Protein AF-A0A401WFQ1-F1 (afdb_monomer)

Radius of gyration: 13.92 Å; Cα contacts (8 Å, |Δi|>4): 142; chains: 1; bounding box: 30×36×36 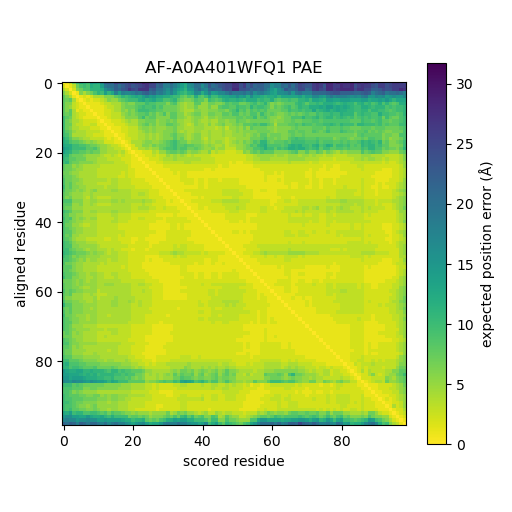Å

Secondary structure (DSSP, 8-state):
----HHHHHHS--GGGS-TT--SS-EEEEEETT-SSS-HHHHHHHHTTSSSEEEEEETT--S-HHHHSHHHHHHHHHHHHTT---TTBTTEEEEE----

Foldseek 3Di:
DPCDPVNCVVPDPVVVADPQADADAEEAEAECAEPPCDQVNVVVRQVSYPWYWYKYFYPGYGVCCVVVVVVVVVVVVCVVVVHDPCDDPGIHIPDGPDD

Organism: Streptomyces paromomycinus (NCBI:txid92743)

Solvent-accessible surface area (back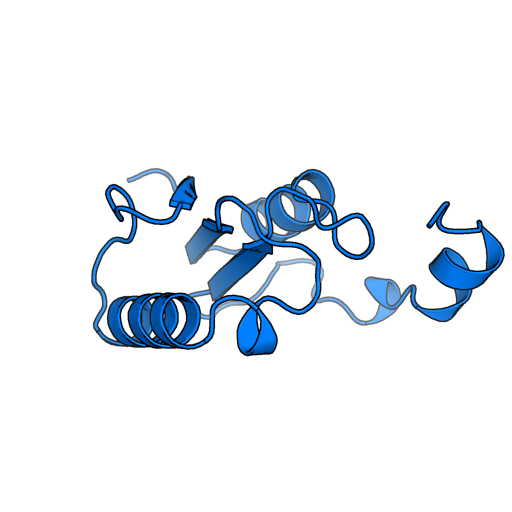bone atoms only — not comparable to full-atom values): 5950 Å² total; per-residue (Å²): 132,83,83,47,74,67,58,56,60,72,70,60,56,70,92,77,52,65,87,73,34,50,94,52,82,38,83,47,72,44,18,71,64,16,80,87,65,38,68,70,61,52,48,64,50,37,76,39,23,82,40,25,34,32,36,35,30,58,99,27,41,74,57,34,69,76,77,40,42,68,62,47,53,50,52,53,50,36,51,78,67,72,47,84,65,70,85,44,100,56,36,44,55,79,42,66,60,84,131

pLDDT: mean 90.23, std 9.51, range [52.72, 98.25]

Mean predicted aligned error: 4.61 Å

Nearest PDB structures (foldseek):
  3bdi-assembly1_A  TM=9.403E-01  e=1.878E-02  Thermoplasma acidophilum DSM 1728
  7ld8-assembly1_A-2  TM=9.416E-01  e=2.006E-02  Mycobacterium tuberculosis H37Rv
  4lyd-assembly1_A-2  TM=9.024E-01  e=1.541E-02  Rhizorhabdus wittichii RW1
  4lxg-assembly1_A-2  TM=8.869E-01  e=2.444E-02  Rhizorhabdus wittichii RW1
  3a2n-assembly2_E  TM=7.049E-01  e=5.074E-01  Bradyrhizobium japonicum

Sequence (99 aa):
MRNSAAFRRFVDNREFLPQDGLPQPTLFSAGEHDTLTPLEALRSLAERCADARLFSIDDCDHLMALERTDEVADLISRFFGGQSPENLPYGHQLFAPPA

InterPro domains:
  IPR000073 Alpha/beta hydrolase fold-1 [PF00561] (14-68)
  IPR029058 Alpha/Beta hydrolase fold [G3DSA:3.40.50.1820] (1-84)
  IPR029058 Alpha/Beta hydrolase fold [SSF53474] (9-80)

Structure (mmCIF, N/CA/C/O backbone):
data_AF-A0A401WFQ1-F1
#
_entry.id   AF-A0A401WFQ1-F1
#
loop_
_atom_site.group_PDB
_atom_site.id
_atom_site.type_symbol
_atom_site.label_atom_id
_atom_site.label_alt_id
_atom_site.label_comp_id
_atom_site.label_asym_id
_atom_site.label_entity_id
_atom_site.label_seq_id
_atom_site.pdbx_PDB_ins_code
_atom_site.Cartn_x
_atom_site.Cartn_y
_atom_site.Cartn_z
_atom_site.occupancy
_atom_site.B_iso_or_equiv
_atom_site.auth_seq_id
_atom_site.auth_comp_id
_atom_site.auth_asym_id
_atom_site.auth_atom_id
_atom_site.pdbx_PDB_model_num
ATOM 1 N N . MET A 1 1 ? 11.092 -0.164 -16.301 1.00 52.72 1 MET A N 1
ATOM 2 C CA . MET A 1 1 ? 11.208 1.221 -16.821 1.00 52.72 1 MET A CA 1
ATOM 3 C C . MET A 1 1 ? 11.917 2.051 -15.752 1.00 52.72 1 MET A C 1
ATOM 5 O O . MET A 1 1 ? 11.493 2.011 -14.609 1.00 52.72 1 MET A O 1
ATOM 9 N N . ARG A 1 2 ? 13.061 2.692 -16.030 1.00 53.66 2 ARG A N 1
ATOM 10 C CA . ARG A 1 2 ? 13.823 3.400 -14.980 1.00 53.66 2 ARG A CA 1
ATOM 11 C C . ARG A 1 2 ? 13.169 4.768 -14.748 1.00 53.66 2 ARG A C 1
ATOM 13 O O . ARG A 1 2 ? 13.275 5.630 -15.615 1.00 53.66 2 ARG A O 1
ATOM 20 N N . ASN A 1 3 ? 12.467 4.944 -13.626 1.00 59.34 3 ASN A N 1
ATOM 21 C CA . ASN A 1 3 ? 11.766 6.193 -13.307 1.00 59.34 3 ASN A CA 1
ATOM 22 C C . ASN A 1 3 ? 12.745 7.375 -13.286 1.00 59.34 3 ASN A C 1
ATOM 24 O O . ASN A 1 3 ? 13.623 7.460 -12.426 1.00 59.34 3 ASN A O 1
ATOM 28 N N . SER A 1 4 ? 12.627 8.268 -14.271 1.00 71.31 4 SER A N 1
ATOM 29 C CA . SER A 1 4 ? 13.510 9.425 -14.400 1.00 71.31 4 SER A CA 1
ATOM 30 C C . SER A 1 4 ? 13.195 10.454 -13.309 1.00 71.31 4 SER A C 1
ATOM 32 O O . SER A 1 4 ? 12.046 10.610 -12.889 1.00 71.31 4 SER A O 1
ATOM 34 N N . ALA A 1 5 ? 14.208 11.195 -12.852 1.00 74.31 5 ALA A N 1
ATOM 35 C CA . ALA A 1 5 ? 14.028 12.244 -11.843 1.00 74.31 5 ALA A CA 1
ATOM 36 C C . ALA A 1 5 ? 12.996 13.311 -12.269 1.00 74.31 5 ALA A C 1
ATOM 38 O O . ALA A 1 5 ? 12.315 13.891 -11.427 1.00 74.31 5 ALA A O 1
ATOM 39 N N . ALA A 1 6 ? 12.848 13.537 -13.579 1.00 79.44 6 ALA A N 1
ATOM 40 C CA . ALA A 1 6 ? 11.852 14.448 -14.131 1.00 79.44 6 ALA A CA 1
ATOM 41 C C . ALA A 1 6 ? 10.417 13.944 -13.912 1.00 79.44 6 ALA A C 1
ATOM 43 O O . ALA A 1 6 ? 9.569 14.724 -13.488 1.00 79.44 6 ALA A O 1
ATOM 44 N N . PHE A 1 7 ? 10.160 12.650 -14.137 1.00 78.25 7 PHE A N 1
ATOM 45 C CA . PHE A 1 7 ? 8.836 12.066 -13.917 1.00 78.25 7 PHE A CA 1
ATOM 46 C C . PHE A 1 7 ? 8.447 12.107 -12.435 1.00 78.25 7 PHE A C 1
ATOM 48 O O . PHE A 1 7 ? 7.362 12.577 -12.111 1.00 78.25 7 PHE A O 1
ATOM 55 N N . ARG A 1 8 ? 9.364 11.735 -11.527 1.00 78.94 8 ARG A N 1
ATOM 56 C CA . ARG A 1 8 ? 9.124 11.831 -10.075 1.00 78.94 8 ARG A CA 1
ATOM 57 C C . ARG A 1 8 ? 8.755 13.242 -9.629 1.00 78.94 8 ARG A C 1
ATOM 59 O O . ARG A 1 8 ? 7.862 13.383 -8.812 1.00 78.94 8 ARG A O 1
ATOM 66 N N . ARG A 1 9 ? 9.410 14.273 -10.173 1.00 83.56 9 ARG A N 1
ATOM 67 C CA . ARG A 1 9 ? 9.088 15.667 -9.840 1.00 83.56 9 ARG A CA 1
ATOM 68 C C . ARG A 1 9 ? 7.746 16.122 -10.411 1.00 83.56 9 ARG A C 1
ATOM 70 O O . ARG A 1 9 ? 7.089 16.940 -9.788 1.00 83.56 9 ARG A O 1
ATOM 77 N N . PHE A 1 10 ? 7.351 15.616 -11.578 1.00 84.06 10 PHE A N 1
ATOM 78 C CA . PHE A 1 10 ? 6.049 15.928 -12.168 1.00 84.06 10 PHE A CA 1
ATOM 79 C C . PHE A 1 10 ? 4.886 15.366 -11.337 1.00 84.06 10 PHE A C 1
ATOM 81 O O . PHE A 1 10 ? 3.871 16.037 -11.198 1.00 84.06 10 PHE A O 1
ATOM 88 N N . VAL A 1 11 ? 5.044 14.164 -10.774 1.00 82.06 11 VAL A N 1
ATOM 89 C CA . VAL A 1 11 ? 4.001 13.501 -9.968 1.00 82.06 11 VAL A CA 1
ATOM 90 C C . VAL A 1 11 ? 4.148 13.729 -8.459 1.00 82.06 11 VAL A C 1
ATOM 92 O O . VAL A 1 11 ? 3.405 13.137 -7.680 1.00 82.06 11 VAL A O 1
ATOM 95 N N . ASP A 1 12 ? 5.102 14.559 -8.028 1.00 84.25 12 ASP A N 1
ATOM 96 C CA . ASP A 1 12 ? 5.297 14.864 -6.612 1.00 84.25 12 ASP A CA 1
ATOM 97 C C . ASP A 1 12 ? 4.170 15.772 -6.116 1.00 84.25 12 ASP A C 1
ATOM 99 O O . ASP A 1 12 ? 4.096 16.947 -6.461 1.00 84.25 12 ASP A O 1
ATOM 103 N N . ASN A 1 13 ? 3.289 15.204 -5.303 1.00 85.69 13 ASN A N 1
ATOM 104 C CA . ASN A 1 13 ? 2.124 15.872 -4.736 1.00 85.69 13 ASN A CA 1
ATOM 105 C C . ASN A 1 13 ? 2.189 15.943 -3.204 1.00 85.69 13 ASN A C 1
ATOM 107 O O . ASN A 1 13 ? 1.173 16.184 -2.552 1.00 85.69 13 ASN A O 1
ATOM 111 N N . ARG A 1 14 ? 3.374 15.729 -2.611 1.00 85.44 14 ARG A N 1
ATOM 112 C CA . ARG A 1 14 ? 3.538 15.655 -1.150 1.00 85.44 14 ARG A CA 1
ATOM 113 C C . ARG A 1 14 ? 3.117 16.931 -0.429 1.00 85.44 14 ARG A C 1
ATOM 115 O O . ARG A 1 14 ? 2.699 16.851 0.719 1.00 85.44 14 ARG A O 1
ATOM 122 N N . GLU A 1 15 ? 3.187 18.080 -1.099 1.00 87.94 15 GLU A N 1
ATOM 123 C CA . GLU A 1 15 ? 2.720 19.363 -0.558 1.00 87.94 15 GLU A CA 1
ATOM 124 C C . GLU A 1 15 ? 1.215 19.381 -0.234 1.00 87.94 15 GLU A C 1
ATOM 126 O O . GLU A 1 15 ? 0.784 20.162 0.610 1.00 87.94 15 GLU A O 1
ATOM 131 N N . PHE A 1 16 ? 0.426 18.502 -0.862 1.00 85.56 16 PHE A N 1
ATOM 132 C CA . PHE A 1 16 ? -1.020 18.397 -0.656 1.00 85.56 16 PHE A CA 1
ATOM 133 C C . PHE A 1 16 ? -1.414 17.304 0.343 1.00 85.56 16 PHE A C 1
ATOM 135 O O . PHE A 1 16 ? -2.601 17.135 0.627 1.00 85.56 16 PHE A O 1
ATOM 142 N N . LEU A 1 17 ? -0.453 16.534 0.862 1.00 82.25 17 LEU A N 1
ATOM 143 C CA . LEU A 1 17 ? -0.748 15.467 1.810 1.00 82.25 17 LEU A CA 1
ATOM 144 C C . LEU A 1 17 ? -1.003 16.039 3.215 1.00 82.25 17 LEU A C 1
ATOM 146 O O . LEU A 1 17 ? -0.290 16.949 3.645 1.00 82.25 17 LEU A O 1
ATOM 150 N N . PRO A 1 18 ? -1.963 15.479 3.973 1.00 83.75 18 PRO A N 1
ATOM 151 C CA . PRO A 1 18 ? -2.121 15.806 5.385 1.00 83.75 18 PRO A CA 1
ATOM 152 C C . PRO A 1 18 ? -0.833 15.491 6.155 1.00 83.75 18 PRO A C 1
ATOM 154 O O . PRO A 1 18 ? -0.255 14.410 5.987 1.00 83.75 18 PRO A O 1
ATOM 157 N N . GLN A 1 19 ? -0.398 16.417 7.015 1.00 81.88 19 GLN A N 1
ATOM 158 C CA . GLN A 1 19 ? 0.802 16.209 7.836 1.00 81.88 19 GLN A CA 1
ATOM 159 C C . GLN A 1 19 ? 0.579 15.106 8.879 1.00 81.88 19 GLN A C 1
ATOM 161 O O . GLN A 1 19 ? 1.429 14.230 9.027 1.00 81.88 19 GLN A O 1
ATOM 166 N N . ASP A 1 20 ? -0.606 15.085 9.494 1.00 85.44 20 ASP A N 1
ATOM 167 C CA . ASP A 1 20 ? -0.975 14.170 10.584 1.00 85.44 20 ASP A CA 1
ATOM 168 C C . ASP A 1 20 ? -1.685 12.890 10.097 1.00 85.44 20 ASP A C 1
ATOM 170 O O . ASP A 1 20 ? -2.401 12.236 10.851 1.00 85.44 20 ASP A O 1
ATOM 174 N N . GLY A 1 21 ? -1.524 12.543 8.814 1.00 88.25 21 GLY A N 1
ATOM 175 C CA . GLY A 1 21 ? -2.183 11.383 8.212 1.00 88.25 21 GLY A CA 1
ATOM 176 C C . GLY A 1 21 ? -3.695 11.556 8.025 1.00 88.25 21 GLY A C 1
ATOM 177 O O . GLY A 1 21 ? -4.245 12.654 8.130 1.00 88.25 21 GLY A O 1
ATOM 178 N N . LEU A 1 22 ? -4.369 10.462 7.667 1.00 90.25 22 LEU A N 1
ATOM 179 C CA . LEU A 1 22 ? -5.821 10.438 7.494 1.00 90.25 22 LEU A CA 1
ATOM 180 C C . LEU A 1 22 ? -6.502 10.012 8.807 1.00 90.25 22 LEU A C 1
ATOM 182 O O . LEU A 1 22 ? -6.057 9.043 9.427 1.00 90.25 22 LEU A O 1
ATOM 186 N N . PRO A 1 23 ? -7.576 10.700 9.243 1.00 91.25 23 PRO A N 1
ATOM 187 C CA . PRO A 1 23 ? -8.289 10.351 10.475 1.00 91.25 23 PRO A CA 1
ATOM 188 C C . PRO A 1 23 ? -9.189 9.112 10.338 1.00 91.25 23 PRO A C 1
ATOM 190 O O . PRO A 1 23 ? -9.683 8.602 11.340 1.00 91.25 23 PRO A O 1
ATOM 193 N N . GLN A 1 24 ? -9.455 8.651 9.115 1.00 92.50 24 GLN A N 1
ATOM 194 C CA . GLN A 1 24 ? -10.244 7.452 8.837 1.00 92.50 24 GLN A CA 1
ATOM 195 C C . GLN A 1 24 ? -9.356 6.200 8.805 1.00 92.50 24 GLN A C 1
ATOM 197 O O . GLN A 1 24 ? -8.176 6.309 8.452 1.00 92.50 24 GLN A O 1
ATOM 202 N N . PRO A 1 25 ? -9.926 5.001 9.049 1.00 94.75 25 PRO A N 1
ATOM 203 C CA . PRO A 1 25 ? -9.265 3.755 8.692 1.00 94.75 25 PRO A CA 1
ATOM 204 C C . PRO A 1 25 ? -8.790 3.821 7.242 1.00 94.75 25 PRO A C 1
ATOM 206 O O . PRO A 1 25 ? -9.567 4.162 6.344 1.00 94.75 25 PRO A O 1
ATOM 209 N N . THR A 1 26 ? -7.520 3.502 7.010 1.00 95.12 26 THR A N 1
ATOM 210 C CA . THR A 1 26 ? -6.889 3.654 5.697 1.00 95.12 26 THR A CA 1
ATOM 211 C C . THR A 1 26 ? -6.209 2.362 5.257 1.00 95.12 26 THR A C 1
ATOM 213 O O . THR A 1 26 ? -5.353 1.816 5.951 1.00 95.12 26 THR A O 1
ATOM 216 N N . LEU A 1 27 ? -6.550 1.886 4.062 1.00 96.19 27 LEU A N 1
ATOM 217 C CA . LEU A 1 27 ? -5.832 0.806 3.397 1.00 96.19 27 LEU A CA 1
ATOM 218 C C . LEU A 1 27 ? -4.879 1.394 2.355 1.00 96.19 27 LEU A C 1
ATOM 220 O O . LEU A 1 27 ? -5.316 2.005 1.382 1.00 96.19 27 LEU A O 1
ATOM 224 N N . PHE A 1 28 ? -3.586 1.160 2.543 1.00 96.44 28 PHE A N 1
ATOM 225 C CA . PHE A 1 28 ? -2.578 1.308 1.503 1.00 96.44 28 PHE A CA 1
ATOM 226 C C . PHE A 1 28 ? -2.330 -0.051 0.851 1.00 96.44 28 PHE A C 1
ATOM 228 O O . PHE A 1 28 ? -2.188 -1.065 1.539 1.00 96.44 28 PHE A O 1
ATOM 235 N N . SER A 1 29 ? -2.233 -0.069 -0.473 1.00 96.44 29 SER A N 1
ATOM 236 C CA . SER A 1 29 ? -1.917 -1.275 -1.230 1.00 96.44 29 SER A CA 1
ATOM 237 C C . SER A 1 29 ? -1.114 -0.952 -2.480 1.00 96.44 29 SER A C 1
ATOM 239 O O . SER A 1 29 ? -1.369 0.069 -3.118 1.00 96.44 29 SER A O 1
ATOM 241 N N . ALA A 1 30 ? -0.181 -1.830 -2.829 1.00 97.50 30 ALA A N 1
ATOM 242 C CA . ALA A 1 30 ? 0.552 -1.796 -4.090 1.00 97.50 30 ALA A CA 1
ATOM 243 C C . ALA A 1 30 ? 0.960 -3.212 -4.500 1.00 97.50 30 ALA A C 1
ATOM 245 O O . ALA A 1 30 ? 0.986 -4.124 -3.669 1.00 97.50 30 ALA A O 1
ATOM 246 N N . GLY A 1 31 ? 1.284 -3.385 -5.779 1.00 97.38 31 GLY A N 1
ATOM 247 C CA . GLY A 1 31 ? 1.956 -4.591 -6.239 1.00 97.38 31 GLY A CA 1
ATOM 248 C C . GLY A 1 31 ? 3.398 -4.652 -5.732 1.00 97.38 31 GLY A C 1
ATOM 249 O O . GLY A 1 31 ? 4.059 -3.620 -5.586 1.00 97.38 31 GLY A O 1
ATOM 250 N N . GLU A 1 32 ? 3.905 -5.852 -5.463 1.00 95.75 32 GLU A N 1
ATOM 251 C CA . GLU A 1 32 ? 5.264 -6.054 -4.946 1.00 95.75 32 GLU A CA 1
ATOM 252 C C . GLU A 1 32 ? 6.374 -5.535 -5.877 1.00 95.75 32 GLU A C 1
ATOM 254 O O . GLU A 1 32 ? 7.487 -5.244 -5.428 1.00 95.75 32 GLU A O 1
ATOM 259 N N . HIS A 1 33 ? 6.085 -5.397 -7.174 1.00 95.25 33 HIS A N 1
ATOM 260 C CA . HIS A 1 33 ? 7.021 -4.912 -8.188 1.00 95.25 33 HIS A CA 1
ATOM 261 C C . HIS A 1 33 ? 6.786 -3.445 -8.575 1.00 95.25 33 HIS A C 1
ATOM 263 O O . HIS A 1 33 ? 7.500 -2.897 -9.419 1.00 95.25 33 HIS A O 1
ATOM 269 N N . ASP A 1 34 ? 5.850 -2.760 -7.912 1.00 94.38 34 ASP A N 1
ATOM 270 C CA . ASP A 1 34 ? 5.527 -1.368 -8.197 1.00 94.38 34 ASP A CA 1
ATOM 271 C C . ASP A 1 34 ? 6.715 -0.418 -7.938 1.00 94.38 34 ASP A C 1
ATOM 273 O O . ASP A 1 34 ? 7.102 -0.095 -6.811 1.00 94.38 34 ASP A O 1
ATOM 277 N N . THR A 1 35 ? 7.282 0.095 -9.031 1.00 89.94 35 THR A N 1
ATOM 278 C CA . THR A 1 35 ? 8.382 1.072 -8.999 1.00 89.94 35 THR A CA 1
ATOM 279 C C . THR A 1 35 ? 7.927 2.536 -9.041 1.00 89.94 35 THR A C 1
ATOM 281 O O . THR A 1 35 ? 8.761 3.440 -8.877 1.00 89.94 35 THR A O 1
ATOM 284 N N . LEU A 1 36 ? 6.638 2.792 -9.287 1.00 89.56 36 LEU A N 1
ATOM 285 C CA . LEU A 1 36 ? 6.019 4.120 -9.336 1.00 89.56 36 LEU A CA 1
ATOM 286 C C . LEU A 1 36 ? 5.586 4.572 -7.942 1.00 89.56 36 LEU A C 1
ATOM 288 O O . LEU A 1 36 ? 5.900 5.700 -7.555 1.00 89.56 36 LEU A O 1
ATOM 292 N N . THR A 1 37 ? 4.978 3.672 -7.169 1.00 89.00 37 THR A N 1
ATOM 293 C CA . THR A 1 37 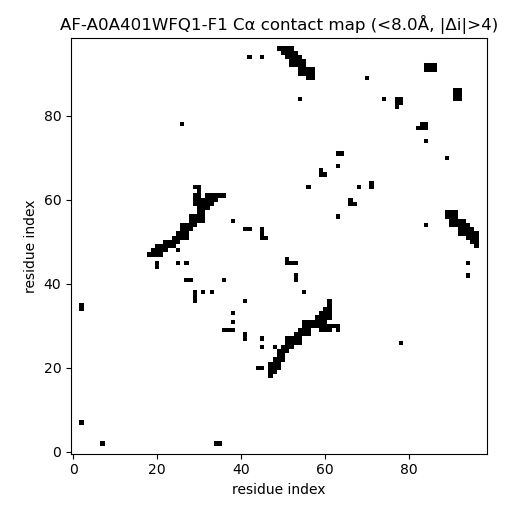? 4.609 3.871 -5.762 1.00 89.00 37 THR A CA 1
ATOM 294 C C . THR A 1 37 ? 5.279 2.828 -4.858 1.00 89.00 37 THR A C 1
ATOM 296 O O . THR A 1 37 ? 4.634 1.880 -4.423 1.00 89.00 37 THR A O 1
ATOM 299 N N . PRO A 1 38 ? 6.583 2.993 -4.541 1.00 90.19 38 PRO A N 1
ATOM 300 C CA . PRO A 1 38 ? 7.331 2.013 -3.757 1.00 90.19 38 PRO A CA 1
ATOM 301 C C . PRO A 1 38 ? 6.731 1.766 -2.369 1.00 90.19 38 PRO A C 1
ATOM 303 O O . PRO A 1 38 ? 6.352 2.712 -1.672 1.00 90.19 38 PRO A O 1
ATOM 306 N N . LEU A 1 39 ? 6.762 0.508 -1.923 1.00 94.00 39 LEU A N 1
ATOM 307 C CA . LEU A 1 39 ? 6.245 0.075 -0.616 1.00 94.00 39 LEU A CA 1
ATOM 308 C C . LEU A 1 39 ? 6.850 0.843 0.571 1.00 94.00 39 LEU A C 1
ATOM 310 O O . LEU A 1 39 ? 6.146 1.135 1.533 1.00 94.00 39 LEU A O 1
ATOM 314 N N . GLU A 1 40 ? 8.129 1.226 0.495 1.00 93.25 40 GLU A N 1
ATOM 315 C CA . G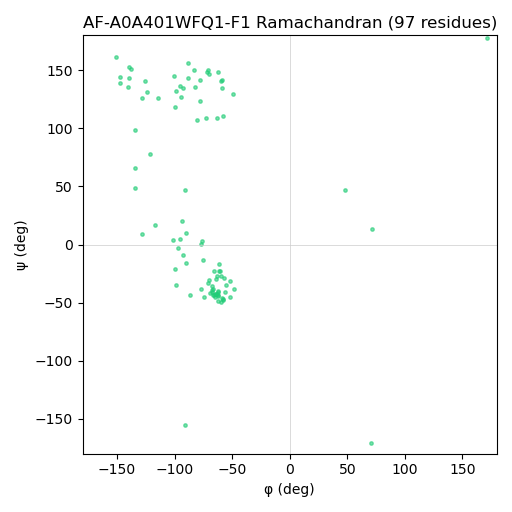LU A 1 40 ? 8.789 2.070 1.505 1.00 93.25 40 GLU A CA 1
ATOM 316 C C . GLU A 1 40 ? 8.069 3.415 1.679 1.00 93.25 40 GLU A C 1
ATOM 318 O O . GLU A 1 40 ? 7.780 3.831 2.800 1.00 93.25 40 GLU A O 1
ATOM 323 N N . ALA A 1 41 ? 7.736 4.078 0.568 1.00 91.06 41 ALA A N 1
ATOM 324 C CA . ALA A 1 41 ? 7.055 5.363 0.608 1.00 91.06 41 ALA A CA 1
ATOM 325 C C . ALA A 1 41 ? 5.652 5.208 1.203 1.00 91.06 41 ALA A C 1
ATOM 327 O O . ALA A 1 41 ? 5.266 6.006 2.056 1.00 91.06 41 ALA A O 1
ATOM 328 N N . LEU A 1 42 ? 4.919 4.158 0.811 1.00 94.19 42 LEU A N 1
ATOM 329 C CA . LEU A 1 42 ? 3.600 3.852 1.370 1.00 94.19 42 LEU A CA 1
ATOM 330 C C . LEU A 1 42 ? 3.667 3.555 2.868 1.00 94.19 42 LEU A C 1
ATOM 332 O O . LEU A 1 42 ? 2.830 4.051 3.618 1.00 94.19 42 LEU A O 1
ATOM 336 N N . ARG A 1 43 ? 4.688 2.822 3.325 1.00 95.19 43 ARG A N 1
ATOM 337 C CA . ARG A 1 43 ? 4.913 2.572 4.752 1.00 95.19 43 ARG A CA 1
ATOM 338 C C . ARG A 1 43 ? 5.083 3.877 5.527 1.00 95.19 43 ARG A C 1
ATOM 340 O O . ARG A 1 43 ? 4.414 4.062 6.537 1.00 95.19 43 ARG A O 1
ATOM 347 N N . SER A 1 44 ? 5.884 4.815 5.018 1.00 92.38 44 SER A N 1
ATOM 348 C CA . SER A 1 44 ? 6.033 6.135 5.645 1.00 92.38 44 SER A CA 1
ATOM 349 C C . SER A 1 44 ? 4.732 6.949 5.675 1.00 92.38 44 SER A C 1
ATOM 351 O O . SER A 1 44 ? 4.593 7.821 6.531 1.00 92.38 44 SER A O 1
ATOM 353 N N . LEU A 1 45 ? 3.789 6.729 4.745 1.00 91.81 45 LEU A N 1
ATOM 354 C CA . LEU A 1 45 ? 2.441 7.321 4.807 1.00 91.81 45 LEU A CA 1
ATOM 355 C C . LEU A 1 45 ? 1.575 6.628 5.869 1.00 91.81 45 LEU A C 1
ATOM 357 O O . LEU A 1 45 ? 0.915 7.307 6.656 1.00 91.81 45 LEU A O 1
ATOM 361 N N . ALA A 1 46 ? 1.595 5.294 5.896 1.00 93.88 46 ALA A N 1
ATOM 362 C CA . ALA A 1 46 ? 0.802 4.480 6.809 1.00 93.88 46 ALA A CA 1
ATOM 363 C C . ALA A 1 46 ? 1.160 4.743 8.277 1.00 93.88 46 ALA A C 1
ATOM 365 O O . ALA A 1 46 ? 0.264 4.902 9.098 1.00 93.88 46 ALA A O 1
ATOM 366 N N . GLU A 1 47 ? 2.450 4.906 8.585 1.00 93.38 47 GLU A N 1
ATOM 367 C CA . GLU A 1 47 ? 2.954 5.222 9.931 1.00 93.38 47 GLU A CA 1
ATOM 368 C C . GLU A 1 47 ? 2.452 6.568 10.486 1.00 93.38 47 GLU A C 1
ATOM 370 O O . GLU A 1 47 ? 2.529 6.796 11.691 1.00 93.38 47 GLU A O 1
ATOM 375 N N . ARG A 1 48 ? 1.927 7.462 9.637 1.00 92.00 48 ARG A N 1
ATOM 376 C CA . ARG A 1 48 ? 1.332 8.736 10.079 1.00 92.00 48 ARG A CA 1
ATOM 377 C C . ARG A 1 48 ? -0.160 8.645 10.368 1.00 92.00 48 ARG A C 1
ATOM 379 O O . ARG A 1 48 ? -0.709 9.563 10.960 1.00 92.00 48 ARG A O 1
ATOM 386 N N . CYS A 1 49 ? -0.830 7.595 9.906 1.00 92.06 49 CYS A N 1
ATOM 387 C CA . CYS A 1 49 ? -2.266 7.433 10.094 1.00 92.06 49 CYS A CA 1
ATOM 388 C C . CYS A 1 49 ? -2.541 6.719 11.424 1.00 92.06 49 CYS A C 1
ATOM 390 O O . CYS A 1 49 ? -1.810 5.806 11.801 1.00 92.06 49 CYS A O 1
ATOM 392 N N . ALA A 1 50 ? -3.614 7.106 12.118 1.00 91.00 50 ALA A N 1
ATOM 393 C CA . ALA A 1 50 ? -3.976 6.502 13.404 1.00 91.00 50 ALA A CA 1
ATOM 394 C C . ALA A 1 50 ? -4.426 5.035 13.267 1.00 91.00 50 ALA A C 1
ATOM 396 O O . ALA A 1 50 ? -4.130 4.213 14.130 1.00 91.00 50 ALA A O 1
ATOM 397 N N . ASP A 1 51 ? -5.120 4.714 12.173 1.00 92.94 51 ASP A N 1
ATOM 398 C CA . ASP A 1 51 ? -5.536 3.360 11.811 1.00 92.94 51 ASP A CA 1
ATOM 399 C C . ASP A 1 51 ? -5.241 3.138 10.327 1.00 92.94 51 ASP A C 1
ATOM 401 O O . ASP A 1 51 ? -5.977 3.590 9.445 1.00 92.94 51 ASP A O 1
ATOM 405 N N . ALA A 1 52 ? -4.113 2.491 10.042 1.00 94.94 52 ALA A N 1
ATOM 406 C CA . ALA A 1 52 ? -3.738 2.152 8.683 1.00 94.94 52 ALA A CA 1
ATOM 407 C C . ALA A 1 52 ? -3.155 0.755 8.551 1.00 94.94 52 ALA A C 1
ATOM 409 O O . ALA A 1 52 ? -2.499 0.223 9.444 1.00 94.94 52 ALA A O 1
ATOM 410 N N . ARG A 1 53 ? -3.359 0.187 7.368 1.00 95.38 53 ARG A N 1
ATOM 411 C CA . ARG A 1 53 ? -2.807 -1.100 6.955 1.00 95.38 53 ARG A CA 1
ATOM 412 C C . ARG A 1 53 ? -2.051 -0.910 5.650 1.00 95.38 53 ARG A C 1
ATOM 414 O O . ARG A 1 53 ? -2.515 -0.165 4.790 1.00 95.38 53 ARG A O 1
ATOM 421 N N . LEU A 1 54 ? -0.914 -1.583 5.496 1.00 96.69 54 LEU A N 1
ATOM 422 C CA . LEU A 1 54 ? -0.211 -1.694 4.214 1.00 96.69 54 LEU A CA 1
ATOM 423 C C . LEU A 1 54 ? -0.239 -3.146 3.766 1.00 96.69 54 LEU A C 1
ATOM 425 O O . LEU A 1 54 ? 0.202 -4.017 4.515 1.00 96.69 54 LEU A O 1
ATOM 429 N N . PHE A 1 55 ? -0.708 -3.388 2.550 1.00 97.50 55 PHE A N 1
ATOM 430 C CA . PHE A 1 55 ? -0.774 -4.717 1.957 1.00 97.50 55 PHE A CA 1
ATOM 431 C C . PHE A 1 55 ? -0.025 -4.755 0.621 1.00 97.50 55 PHE A C 1
ATOM 433 O O . PHE A 1 55 ? -0.228 -3.886 -0.226 1.00 97.50 55 PHE A O 1
ATOM 440 N N . SER A 1 56 ? 0.840 -5.750 0.438 1.00 97.38 56 SER A N 1
ATOM 441 C CA . SER A 1 56 ? 1.515 -6.012 -0.838 1.00 97.38 56 SER A CA 1
ATOM 442 C C . SER A 1 56 ? 0.789 -7.125 -1.577 1.00 97.38 56 SER A C 1
ATOM 444 O O . SER A 1 56 ? 0.499 -8.149 -0.963 1.00 97.38 56 SER A O 1
ATOM 446 N N . ILE A 1 57 ? 0.504 -6.935 -2.867 1.00 97.69 57 ILE A N 1
ATOM 447 C CA . ILE A 1 57 ? -0.009 -7.997 -3.745 1.00 97.69 57 ILE A CA 1
ATOM 448 C C . ILE A 1 57 ? 1.164 -8.649 -4.475 1.00 97.69 57 ILE A C 1
ATOM 450 O O . ILE A 1 57 ? 1.952 -7.949 -5.113 1.00 97.69 57 ILE A O 1
ATOM 454 N N . ASP A 1 58 ? 1.258 -9.972 -4.376 1.00 96.94 58 ASP A N 1
ATOM 455 C CA . ASP A 1 58 ? 2.321 -10.774 -4.987 1.00 96.94 58 ASP A CA 1
ATOM 456 C C . ASP 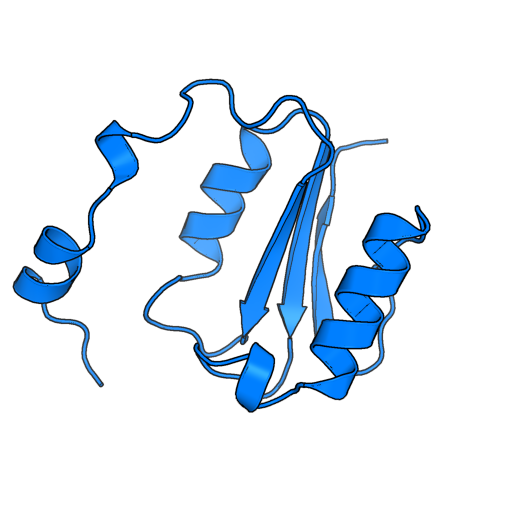A 1 58 ? 2.157 -10.825 -6.522 1.00 96.94 58 ASP A C 1
ATOM 458 O O . ASP A 1 58 ? 1.032 -10.765 -7.031 1.00 96.94 58 ASP A O 1
ATOM 462 N N . ASP A 1 59 ? 3.258 -10.956 -7.271 1.00 96.12 59 ASP A N 1
ATOM 463 C CA . ASP A 1 59 ? 3.300 -11.000 -8.741 1.00 96.12 59 ASP A CA 1
ATOM 464 C C . ASP A 1 59 ? 2.480 -9.871 -9.407 1.00 96.12 59 ASP A C 1
ATOM 466 O 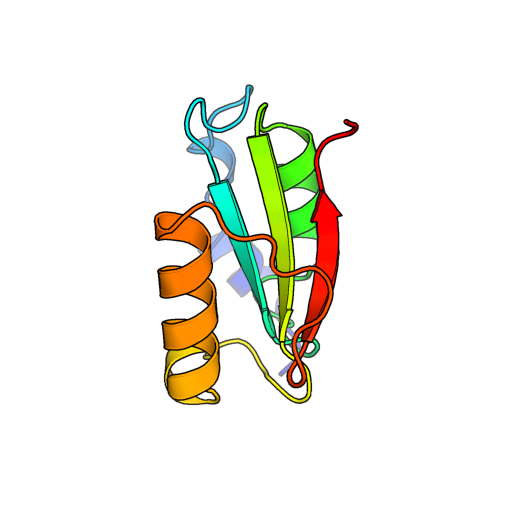O . ASP A 1 59 ? 1.648 -10.111 -10.290 1.00 96.12 59 ASP A O 1
ATOM 470 N N . CYS A 1 60 ? 2.654 -8.631 -8.938 1.00 97.19 60 CYS A N 1
ATOM 471 C CA . CYS A 1 60 ? 1.883 -7.473 -9.393 1.00 97.19 60 CYS A CA 1
ATOM 472 C C . CYS A 1 60 ? 2.759 -6.218 -9.527 1.00 97.19 60 CYS A C 1
ATOM 474 O O . CYS A 1 60 ? 3.546 -5.894 -8.634 1.00 97.19 60 CYS A O 1
ATOM 476 N N . ASP A 1 61 ? 2.581 -5.482 -10.625 1.00 96.12 61 ASP A N 1
ATOM 477 C CA . ASP A 1 61 ? 3.170 -4.166 -10.870 1.00 96.12 61 ASP A CA 1
ATOM 478 C C . ASP A 1 61 ? 2.214 -3.046 -10.379 1.00 96.12 61 ASP A C 1
ATOM 480 O O . ASP A 1 61 ? 1.416 -3.216 -9.452 1.00 96.12 61 ASP A O 1
ATOM 484 N N . HIS A 1 62 ? 2.332 -1.845 -10.949 1.00 95.06 62 HIS A N 1
ATOM 485 C CA . HIS A 1 62 ? 1.618 -0.644 -10.518 1.00 95.06 62 HIS A CA 1
ATOM 486 C C . HIS A 1 62 ? 0.109 -0.666 -10.802 1.00 95.06 62 HIS A C 1
ATOM 488 O O . HIS A 1 62 ? -0.673 -0.049 -10.077 1.00 95.06 62 HIS A O 1
ATOM 494 N N . LEU A 1 63 ? -0.338 -1.340 -11.864 1.00 96.50 63 LEU A N 1
ATOM 495 C CA . LEU A 1 63 ? -1.734 -1.299 -12.298 1.00 96.50 63 LEU A CA 1
ATOM 496 C C . LEU A 1 63 ? -2.539 -2.422 -11.641 1.00 96.50 63 LEU A C 1
ATOM 498 O O . LEU A 1 63 ? -3.341 -3.082 -12.296 1.00 96.50 63 LEU A O 1
ATOM 502 N N . MET A 1 64 ? -2.377 -2.592 -10.326 1.00 95.44 64 MET A N 1
ATOM 503 C CA . MET A 1 64 ? -2.958 -3.689 -9.540 1.00 95.44 64 MET A CA 1
ATOM 504 C C . MET A 1 64 ? -4.454 -3.921 -9.781 1.00 95.44 64 MET A C 1
ATOM 506 O O . MET A 1 64 ? -4.897 -5.060 -9.876 1.00 95.44 64 MET A O 1
ATOM 510 N N . ALA A 1 65 ? -5.238 -2.853 -9.953 1.00 94.62 65 ALA A N 1
ATOM 511 C CA . ALA A 1 65 ? -6.675 -2.959 -10.207 1.00 94.62 65 ALA A CA 1
ATOM 512 C C . ALA A 1 65 ? -7.011 -3.622 -11.560 1.00 94.62 65 ALA A C 1
ATOM 514 O O . ALA A 1 65 ? -8.110 -4.150 -11.725 1.00 94.62 65 ALA A O 1
ATOM 515 N N . LEU A 1 66 ? -6.083 -3.591 -12.521 1.00 97.38 66 LEU A N 1
ATOM 516 C CA . LEU A 1 66 ? -6.194 -4.234 -13.833 1.00 97.38 66 LEU A CA 1
ATOM 517 C C . LEU A 1 66 ? -5.460 -5.577 -13.887 1.00 97.38 66 LEU A C 1
ATOM 519 O O . LEU A 1 66 ? -5.899 -6.481 -14.588 1.00 97.38 66 LEU A O 1
ATOM 523 N N . GLU A 1 67 ? -4.337 -5.691 -13.182 1.00 97.38 67 GLU A N 1
ATOM 524 C CA . GLU A 1 67 ? -3.498 -6.891 -13.187 1.00 97.38 67 GLU A CA 1
ATOM 525 C C . GLU A 1 67 ? -4.089 -8.005 -12.316 1.00 97.38 67 GLU A C 1
ATOM 527 O O . GLU A 1 67 ? -4.037 -9.169 -12.702 1.00 97.38 67 GLU A O 1
ATOM 532 N N . ARG A 1 68 ? -4.674 -7.643 -11.165 1.00 97.50 68 ARG A N 1
ATOM 533 C CA . ARG A 1 68 ? -5.164 -8.549 -10.110 1.00 97.50 68 ARG A CA 1
ATOM 534 C C . ARG A 1 68 ? -6.562 -8.140 -9.630 1.00 97.50 68 ARG A C 1
ATOM 536 O O . ARG A 1 68 ? -6.804 -7.937 -8.442 1.00 97.50 68 ARG A O 1
ATOM 543 N N . THR A 1 69 ? -7.477 -7.912 -10.575 1.00 97.94 69 THR A N 1
ATOM 544 C CA . THR A 1 69 ? -8.799 -7.309 -10.316 1.00 97.94 69 THR A CA 1
ATOM 545 C C . THR A 1 69 ? -9.583 -8.005 -9.201 1.00 97.94 69 THR A C 1
ATOM 547 O O . THR A 1 69 ? -10.126 -7.319 -8.332 1.00 97.94 69 THR A O 1
ATOM 550 N N . ASP A 1 70 ? -9.630 -9.338 -9.201 1.00 98.25 70 ASP A N 1
ATOM 551 C CA . ASP A 1 70 ? -10.405 -10.107 -8.222 1.00 98.25 70 ASP A CA 1
ATOM 552 C C . ASP A 1 70 ? -9.794 -10.001 -6.818 1.00 98.25 70 ASP A C 1
ATOM 554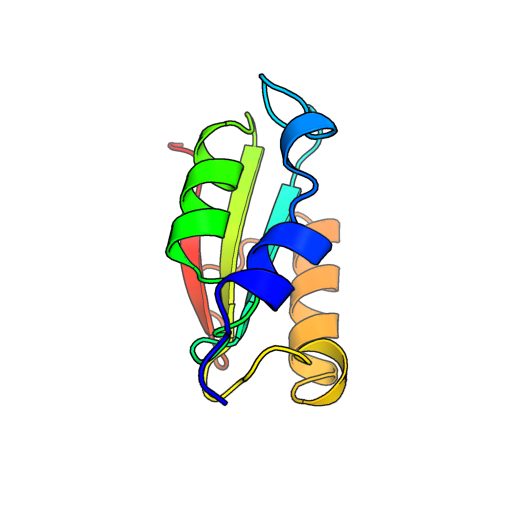 O O . ASP A 1 70 ? -10.508 -9.788 -5.838 1.00 98.25 70 ASP A O 1
ATOM 558 N N . GLU A 1 71 ? -8.468 -10.066 -6.714 1.00 98.25 71 GLU A N 1
ATOM 559 C CA . GLU A 1 71 ? -7.741 -9.937 -5.452 1.00 98.25 71 GLU A CA 1
ATOM 560 C C . GLU A 1 71 ? -7.848 -8.529 -4.862 1.00 98.25 71 GLU A C 1
ATOM 562 O O . GLU A 1 71 ? -8.014 -8.364 -3.649 1.00 98.25 71 GLU A O 1
ATOM 567 N N . VAL A 1 72 ? -7.805 -7.501 -5.714 1.00 97.88 72 VAL A N 1
ATOM 568 C CA . VAL A 1 72 ? -8.025 -6.112 -5.298 1.00 97.88 72 VAL A CA 1
ATOM 569 C C . VAL A 1 72 ? -9.460 -5.913 -4.812 1.00 97.88 72 VAL A C 1
ATOM 571 O O . VAL A 1 72 ? -9.672 -5.286 -3.771 1.00 97.88 72 VAL A O 1
ATOM 574 N N . ALA A 1 73 ? -10.448 -6.464 -5.520 1.00 98.12 73 ALA A N 1
ATOM 575 C CA . ALA A 1 73 ? -11.848 -6.389 -5.114 1.00 98.12 73 ALA A CA 1
ATOM 576 C C . ALA A 1 73 ? -12.103 -7.112 -3.779 1.00 98.12 73 ALA A C 1
ATOM 578 O O . ALA A 1 73 ? -12.792 -6.560 -2.914 1.00 98.12 73 ALA A O 1
ATOM 579 N N . ASP A 1 74 ? -11.526 -8.302 -3.579 1.00 98.00 74 ASP A N 1
ATOM 580 C CA . ASP A 1 74 ? -11.603 -9.043 -2.312 1.00 98.00 74 ASP A CA 1
ATOM 581 C C . ASP A 1 74 ? -10.950 -8.247 -1.172 1.00 98.00 74 ASP A C 1
ATOM 583 O O . ASP A 1 74 ? -11.577 -8.019 -0.135 1.00 98.00 74 ASP A O 1
ATOM 587 N N . LEU A 1 75 ? -9.737 -7.724 -1.384 1.00 97.94 75 LEU A N 1
ATOM 588 C CA . LEU A 1 75 ? -9.010 -6.939 -0.382 1.00 97.94 75 LEU A CA 1
ATOM 589 C C . LEU A 1 75 ? -9.806 -5.705 0.075 1.00 97.94 75 LEU A C 1
ATOM 591 O O . LEU A 1 75 ? -9.959 -5.471 1.278 1.00 97.94 75 LEU A O 1
ATOM 595 N N . ILE A 1 76 ? -10.345 -4.933 -0.873 1.00 97.19 76 ILE A N 1
ATOM 596 C CA . ILE A 1 76 ? -11.161 -3.746 -0.584 1.00 97.19 76 ILE A CA 1
ATOM 597 C C . ILE A 1 76 ? -12.449 -4.140 0.154 1.00 97.19 76 ILE A C 1
ATOM 599 O O . ILE A 1 76 ? -12.826 -3.491 1.133 1.00 97.19 76 ILE A O 1
ATOM 603 N N . SER A 1 77 ? -13.109 -5.222 -0.270 1.00 97.56 77 SER A N 1
ATOM 604 C CA . SER A 1 77 ? -14.345 -5.707 0.358 1.00 97.56 77 SER A CA 1
ATOM 605 C C . SER A 1 77 ? -14.120 -6.126 1.813 1.00 97.56 77 SER A C 1
ATOM 607 O O . SER A 1 77 ? -14.897 -5.749 2.692 1.00 97.56 77 SER A O 1
ATOM 609 N N . ARG A 1 78 ? -13.025 -6.843 2.095 1.00 96.50 78 ARG A N 1
ATOM 610 C CA . ARG A 1 78 ? -12.621 -7.237 3.456 1.00 96.50 78 ARG A CA 1
ATOM 611 C C . ARG A 1 78 ? -12.329 -6.035 4.336 1.00 96.50 78 ARG A C 1
ATOM 613 O O . ARG A 1 78 ? -12.780 -5.996 5.480 1.00 96.50 78 ARG A O 1
ATOM 620 N N . PHE A 1 79 ? -11.599 -5.058 3.801 1.00 96.12 79 PHE A N 1
ATOM 621 C CA . PHE A 1 79 ? -11.275 -3.833 4.517 1.00 96.12 79 PHE A CA 1
ATOM 622 C C . PHE A 1 79 ? -12.542 -3.071 4.926 1.00 96.12 79 PHE A C 1
ATOM 624 O O . PHE A 1 79 ? -12.714 -2.768 6.106 1.00 96.12 79 PHE A O 1
ATOM 631 N N . PHE A 1 80 ? -13.479 -2.857 3.996 1.00 96.06 80 PHE A N 1
ATOM 632 C CA . PHE A 1 80 ? -14.770 -2.242 4.322 1.00 96.06 80 PHE A CA 1
ATOM 633 C C . PHE A 1 80 ? -15.624 -3.092 5.273 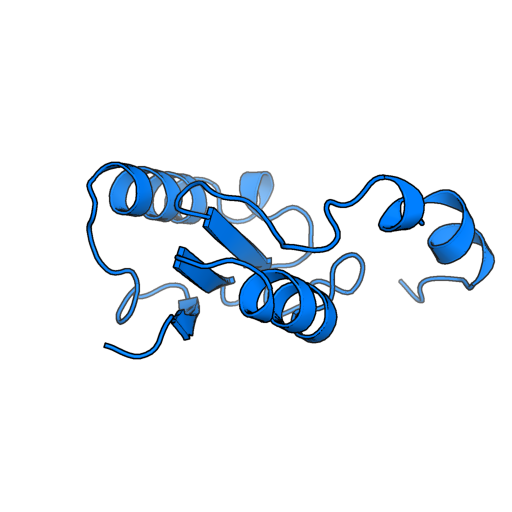1.00 96.06 80 PHE A C 1
ATOM 635 O O . PHE A 1 80 ? -16.385 -2.543 6.067 1.00 96.06 80 PHE A O 1
ATOM 642 N N . GLY A 1 81 ? -15.479 -4.418 5.232 1.00 95.62 81 GLY A N 1
ATOM 643 C CA . GLY A 1 81 ? -16.114 -5.349 6.166 1.00 95.62 81 GLY A CA 1
ATOM 644 C C . GLY A 1 81 ? -15.449 -5.436 7.547 1.00 95.62 81 GLY A C 1
ATOM 645 O O . GLY A 1 81 ? -15.899 -6.229 8.373 1.00 95.62 81 GLY A O 1
ATOM 646 N N . GLY A 1 82 ? -14.378 -4.677 7.809 1.00 92.31 82 GLY A N 1
ATOM 647 C CA . GLY A 1 82 ? -13.642 -4.707 9.078 1.00 92.31 82 GLY A CA 1
ATOM 648 C C . GLY A 1 82 ? -12.815 -5.980 9.306 1.00 92.31 82 GLY A C 1
ATOM 649 O O . GLY A 1 82 ? -12.364 -6.234 10.421 1.00 92.31 82 GLY A O 1
ATOM 650 N N . GLN A 1 83 ? -12.605 -6.791 8.270 1.00 91.06 83 GLN A N 1
ATOM 651 C CA . GLN A 1 83 ? -11.834 -8.032 8.347 1.00 91.06 83 GLN A CA 1
ATOM 652 C C . GLN A 1 83 ? -10.332 -7.750 8.226 1.00 91.06 83 GLN A C 1
ATOM 654 O O . GLN A 1 83 ? -9.919 -6.779 7.590 1.00 91.06 83 GLN A O 1
ATOM 659 N N . SER A 1 84 ? -9.498 -8.585 8.849 1.00 84.69 84 SER A N 1
ATOM 660 C CA . SER A 1 84 ? -8.037 -8.469 8.744 1.00 84.69 84 SER A CA 1
ATOM 661 C C . SER A 1 84 ? -7.504 -9.123 7.456 1.00 84.69 84 SER A C 1
ATOM 663 O O . SER A 1 84 ? -7.948 -10.230 7.136 1.00 84.69 84 SER A O 1
ATOM 665 N N . PRO A 1 85 ? -6.570 -8.487 6.715 1.00 86.31 85 PRO A N 1
ATOM 666 C CA . PRO A 1 85 ? -5.950 -9.063 5.524 1.00 86.31 85 PRO A CA 1
ATOM 667 C C . PRO A 1 85 ? -4.669 -9.873 5.815 1.00 86.31 85 PRO A C 1
ATOM 669 O O . PRO A 1 85 ? -3.977 -10.242 4.878 1.00 86.31 85 PRO A O 1
ATOM 672 N N . GLU A 1 86 ? -4.331 -10.165 7.076 1.00 84.94 86 GLU A N 1
ATOM 673 C CA . GLU A 1 86 ? -3.042 -10.769 7.477 1.00 84.94 86 GLU A CA 1
ATOM 674 C C . GLU A 1 86 ? -2.635 -12.053 6.726 1.00 84.94 86 GLU A C 1
ATOM 676 O O . GLU A 1 86 ? -1.444 -12.285 6.544 1.00 84.94 86 GLU A O 1
ATOM 681 N N . ASN A 1 87 ? -3.591 -12.881 6.286 1.00 81.56 87 ASN A N 1
ATOM 682 C CA . ASN A 1 87 ? -3.325 -14.204 5.704 1.00 81.56 87 ASN A CA 1
ATOM 683 C C . ASN A 1 87 ? -4.133 -14.442 4.420 1.00 81.56 87 ASN A C 1
ATOM 685 O O . ASN A 1 87 ? -5.034 -15.286 4.386 1.00 81.56 87 ASN A O 1
ATOM 689 N N . LEU A 1 88 ? -3.841 -13.679 3.371 1.00 95.25 88 LEU A N 1
ATOM 690 C CA . LEU A 1 88 ? -4.479 -13.832 2.063 1.00 95.25 88 LEU A CA 1
ATOM 691 C C . LEU A 1 88 ? -3.550 -14.603 1.106 1.00 95.25 88 LEU A C 1
ATOM 693 O O . LEU A 1 88 ? -2.337 -14.456 1.186 1.00 95.25 88 LEU A O 1
ATOM 697 N N . PRO A 1 89 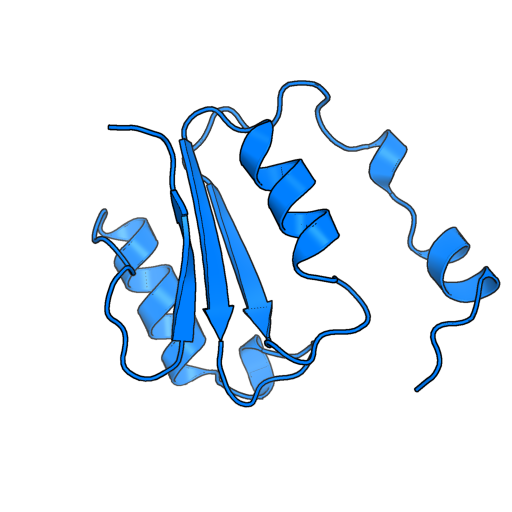? -4.078 -15.442 0.196 1.00 96.88 89 PRO A N 1
ATOM 698 C CA . PRO A 1 89 ? -3.255 -16.320 -0.647 1.00 96.88 89 PRO A CA 1
ATOM 699 C C . PRO A 1 89 ? -2.546 -15.600 -1.808 1.00 96.88 89 PRO A C 1
ATOM 701 O O . PRO A 1 89 ? -1.928 -16.256 -2.638 1.00 96.88 89 PRO A O 1
ATOM 704 N N . TYR A 1 90 ? -2.690 -14.280 -1.901 1.00 97.19 90 TYR A N 1
ATOM 705 C CA . TYR A 1 90 ? -2.240 -13.454 -3.023 1.00 97.19 90 TYR A CA 1
ATOM 706 C C . TYR A 1 90 ? -1.384 -12.261 -2.586 1.00 97.19 90 TYR A C 1
ATOM 708 O O . TYR A 1 90 ? -1.156 -11.334 -3.364 1.00 97.19 90 TYR A O 1
ATOM 716 N N . GLY A 1 91 ? -1.000 -12.220 -1.315 1.00 96.31 91 GLY A N 1
ATOM 717 C CA . GLY A 1 91 ? -0.261 -11.098 -0.779 1.00 96.31 91 GLY A CA 1
ATOM 718 C C . GLY A 1 91 ? -0.109 -11.159 0.724 1.00 96.31 91 GLY A C 1
ATOM 719 O O . GLY A 1 91 ? -0.648 -12.032 1.407 1.00 96.31 91 GLY A O 1
ATOM 720 N N . HIS A 1 92 ? 0.598 -10.175 1.254 1.00 95.38 92 HIS A N 1
ATOM 721 C CA . HIS A 1 92 ? 0.959 -10.144 2.657 1.00 95.38 92 HIS A CA 1
ATOM 722 C C . HIS A 1 92 ? 0.842 -8.736 3.235 1.00 95.38 92 HIS A C 1
ATOM 724 O O . HIS A 1 92 ? 1.143 -7.721 2.597 1.00 95.38 92 HIS A O 1
ATOM 730 N N . GLN A 1 93 ? 0.396 -8.674 4.489 1.00 95.38 93 GLN A N 1
ATOM 731 C CA . GLN A 1 93 ? 0.328 -7.422 5.221 1.00 95.38 93 GLN A CA 1
ATOM 732 C C . GLN A 1 93 ? 1.724 -7.026 5.714 1.00 95.38 93 GLN A C 1
ATOM 734 O O . GLN A 1 93 ? 2.387 -7.770 6.431 1.00 95.38 93 GLN A O 1
ATOM 739 N N . LEU A 1 94 ? 2.159 -5.827 5.338 1.00 94.69 94 LEU A N 1
ATOM 740 C CA . LEU A 1 94 ? 3.472 -5.266 5.666 1.00 94.69 94 LEU A CA 1
ATOM 741 C C . LEU A 1 94 ? 3.435 -4.290 6.844 1.00 94.69 94 LEU A C 1
ATOM 743 O O . LEU A 1 94 ? 4.466 -4.024 7.462 1.00 94.69 94 LEU A O 1
ATOM 747 N N . PHE A 1 95 ? 2.262 -3.730 7.137 1.00 94.81 95 PHE A N 1
ATOM 748 C CA . PHE A 1 95 ? 2.050 -2.815 8.254 1.00 94.81 95 PHE A CA 1
ATOM 749 C C . PHE A 1 95 ? 0.636 -2.975 8.814 1.00 94.81 95 PHE A C 1
ATOM 751 O O . PHE A 1 95 ? -0.335 -3.081 8.060 1.00 94.81 95 PHE A O 1
ATOM 758 N N . ALA A 1 96 ? 0.537 -2.950 10.138 1.00 89.00 96 ALA A N 1
ATOM 759 C CA . ALA A 1 96 ? -0.691 -2.828 10.909 1.00 89.00 96 ALA A CA 1
ATOM 760 C C . ALA A 1 96 ? -0.412 -1.879 12.087 1.00 89.00 96 ALA A C 1
ATOM 762 O O . ALA A 1 96 ? 0.739 -1.830 12.542 1.00 89.00 96 ALA A O 1
ATOM 763 N N . PRO A 1 97 ? -1.419 -1.167 12.618 1.00 77.69 97 PRO A N 1
ATOM 764 C CA . PRO A 1 97 ? -1.247 -0.432 13.861 1.00 77.69 97 PRO A CA 1
ATOM 765 C C . PRO A 1 97 ? -0.934 -1.430 14.991 1.00 77.69 97 PRO A C 1
ATOM 767 O O . PRO A 1 97 ? -1.415 -2.567 14.948 1.00 77.69 97 PRO A O 1
ATOM 770 N N . PRO A 1 98 ? -0.140 -1.047 16.002 1.00 66.12 98 PRO A N 1
ATOM 771 C CA . PRO A 1 98 ? -0.009 -1.854 17.210 1.00 66.12 98 PRO A CA 1
ATOM 772 C C . PRO A 1 98 ? -1.383 -2.026 17.884 1.00 66.12 98 PRO A C 1
ATOM 774 O O . PRO A 1 98 ? -2.185 -1.092 17.892 1.00 66.12 98 PRO A O 1
ATOM 777 N N . ALA A 1 99 ? -1.638 -3.233 18.401 1.00 60.81 99 ALA A N 1
ATOM 778 C CA . ALA A 1 99 ? -2.879 -3.605 19.087 1.00 60.81 99 ALA A CA 1
ATOM 779 C C . ALA A 1 99 ? -3.085 -2.865 20.417 1.00 60.81 99 ALA A C 1
ATOM 781 O O . ALA A 1 99 ? -2.071 -2.553 21.088 1.00 60.81 99 ALA A O 1
#